Protein AF-A0A7S7U1D6-F1 (afdb_monomer)

Foldseek 3Di:
DWADDPDLGPDIDDDDDPDPVRRVVVNVVVCVVRVPPGDPVSVVNRVVVVVVVVVVVVCVVVVHDDPVRDDAQWDAAPVGDIDRVVDVVRCVVRVVRNVVVCVVVVNDD

Solvent-accessible surface area (backbone atoms only — not comparable to full-atom values): 6501 Å² total; per-residue (Å²): 82,74,38,64,49,78,53,57,37,98,58,70,52,65,53,91,56,97,42,72,67,55,35,49,53,54,38,55,54,50,41,65,70,54,50,78,84,58,50,72,64,26,59,43,42,29,50,54,49,53,54,48,53,54,52,51,50,52,32,56,77,70,71,47,80,54,79,89,72,51,85,74,54,70,41,76,41,85,88,70,49,74,43,45,62,82,3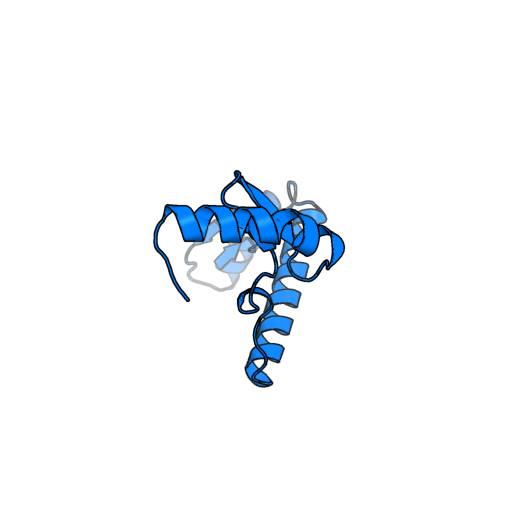9,64,74,54,36,64,68,46,49,61,53,44,53,52,50,30,63,74,70,69,59,79,131

pLDDT: mean 90.64, std 7.78, range [58.66, 97.88]

Radius of gyration: 25.38 Å; Cα contacts (8 Å, |Δi|>4): 88; chains: 1; bounding box: 46×34×61 Å

Secondary structure (DSSP, 8-state):
-EE--TTT-S--EE---SSHHHHHHHHHHHHHHHSTT--HHHHHHHHHHHHHHHHHHHHHHTTPPPGGGSPP-EEE-TTS-EEETT-HHHHHHHHHHHHHHHHHHT---

Mean predicted aligned error: 8.45 Å

Sequence (109 aa):
MECGFHPGCDRSSGGPAATFQEARAAFEVAWGELLPPLTKANFQAWRDHRDWIARKQAMWDSGEKLPSQLPSSLMRCPCGATFDSHRPAESQIYTPHIYAAQRRDGIRR

Structure (mmCIF, N/CA/C/O backbone):
data_AF-A0A7S7U1D6-F1
#
_entry.id   AF-A0A7S7U1D6-F1
#
loop_
_atom_site.group_PDB
_atom_site.id
_atom_site.type_symbol
_atom_site.label_atom_id
_atom_site.label_alt_id
_atom_site.label_comp_id
_atom_site.label_asym_id
_atom_site.label_entity_id
_atom_site.label_seq_id
_atom_site.pdbx_PDB_ins_code
_atom_site.Cartn_x
_atom_site.Cartn_y
_atom_site.Cartn_z
_atom_site.occupancy
_atom_site.B_iso_or_equiv
_atom_site.auth_seq_id
_atom_site.auth_comp_id
_atom_site.auth_asym_id
_atom_site.auth_atom_id
_atom_site.pdbx_PDB_model_num
ATOM 1 N N . MET A 1 1 ? -15.444 -8.517 19.528 1.00 60.53 1 MET A N 1
ATOM 2 C CA . MET A 1 1 ? -15.347 -7.275 18.728 1.00 60.53 1 MET A CA 1
ATOM 3 C C . MET A 1 1 ? -13.882 -7.009 18.463 1.00 60.53 1 MET A C 1
ATOM 5 O O . MET A 1 1 ? -13.101 -7.217 19.378 1.00 60.53 1 MET A O 1
ATOM 9 N N . GLU A 1 2 ? -13.516 -6.652 17.236 1.00 75.38 2 GLU A N 1
ATOM 10 C CA . GLU A 1 2 ? -12.126 -6.413 16.833 1.00 75.38 2 GLU A CA 1
ATOM 11 C C . GLU A 1 2 ? -11.885 -4.900 16.705 1.00 75.38 2 GLU A C 1
ATOM 13 O O . GLU A 1 2 ? -12.697 -4.186 16.118 1.00 75.38 2 GLU A O 1
ATOM 18 N N . CYS A 1 3 ? -10.811 -4.405 17.315 1.00 84.19 3 CYS A N 1
ATOM 19 C CA . CYS A 1 3 ? -10.380 -3.015 17.311 1.00 84.19 3 CYS A CA 1
ATOM 20 C C . CYS A 1 3 ? -9.142 -2.888 16.420 1.00 84.19 3 CYS A C 1
ATOM 22 O O . CYS A 1 3 ? -8.067 -3.376 16.768 1.00 84.19 3 CYS A O 1
ATOM 24 N N . GLY A 1 4 ? -9.322 -2.279 15.250 1.00 88.06 4 GLY A N 1
ATOM 25 C CA . GLY A 1 4 ? -8.297 -2.137 14.218 1.00 88.06 4 GLY A CA 1
ATOM 26 C C . GLY A 1 4 ? -8.905 -2.157 12.818 1.00 88.06 4 GLY A C 1
ATOM 27 O O . GLY A 1 4 ? -10.107 -2.360 12.647 1.00 88.06 4 GLY A O 1
ATOM 28 N N . PHE A 1 5 ? -8.079 -1.913 11.805 1.00 90.06 5 PHE A N 1
ATOM 29 C CA . PHE A 1 5 ? -8.489 -1.971 10.404 1.00 90.06 5 PHE A CA 1
ATOM 30 C C . PHE A 1 5 ? -7.318 -2.369 9.508 1.00 90.06 5 PHE A C 1
ATOM 32 O O . PHE A 1 5 ? -6.184 -1.953 9.722 1.00 90.06 5 PHE A O 1
ATOM 39 N N . HIS A 1 6 ? -7.604 -3.130 8.455 1.00 88.25 6 HIS A N 1
ATOM 40 C CA . HIS A 1 6 ? -6.604 -3.522 7.471 1.00 88.25 6 HIS A CA 1
ATOM 41 C C . HIS A 1 6 ? -6.960 -2.974 6.082 1.00 88.25 6 HIS A C 1
ATOM 43 O O . HIS A 1 6 ? -8.128 -3.044 5.684 1.00 88.25 6 HIS A O 1
ATOM 49 N N . PRO A 1 7 ? -5.978 -2.484 5.307 1.00 91.88 7 PRO A N 1
ATOM 50 C CA . PRO A 1 7 ? -4.598 -2.162 5.682 1.00 91.88 7 PRO A CA 1
ATOM 51 C C . PRO A 1 7 ? -4.499 -0.818 6.418 1.00 91.88 7 PRO A C 1
ATOM 53 O O . PRO A 1 7 ? -5.439 -0.028 6.421 1.00 91.88 7 PRO A O 1
ATOM 56 N N . GLY A 1 8 ? -3.338 -0.547 7.018 1.00 88.81 8 GLY A N 1
ATOM 57 C CA . GLY A 1 8 ? -3.056 0.704 7.733 1.00 88.81 8 GLY A CA 1
ATOM 58 C C . GLY A 1 8 ? -3.042 0.564 9.255 1.00 88.81 8 GLY A C 1
ATOM 59 O O . GLY A 1 8 ? -2.574 1.468 9.942 1.00 88.81 8 GLY A O 1
ATOM 60 N N . CYS A 1 9 ? -3.483 -0.571 9.790 1.00 89.19 9 CYS A N 1
ATOM 61 C CA . CYS A 1 9 ? -3.243 -0.951 11.170 1.00 89.19 9 CYS A CA 1
ATOM 62 C C . CYS A 1 9 ? -2.836 -2.427 11.243 1.00 89.19 9 CYS A C 1
ATOM 64 O O . CYS A 1 9 ? -3.625 -3.317 10.933 1.00 89.19 9 CYS A O 1
ATOM 66 N N . ASP A 1 10 ? -1.598 -2.682 11.663 1.00 80.00 10 ASP A N 1
ATOM 67 C CA . ASP A 1 10 ? -1.050 -4.045 11.776 1.00 80.00 10 ASP A CA 1
ATOM 68 C C . ASP A 1 10 ? -1.458 -4.727 13.090 1.00 80.00 10 ASP A C 1
ATOM 70 O O . ASP A 1 10 ? -1.184 -5.904 13.314 1.00 80.00 10 ASP A O 1
ATOM 74 N N . ARG A 1 11 ? -2.091 -3.965 13.985 1.00 73.44 11 ARG A N 1
ATOM 75 C CA . ARG A 1 11 ? -2.597 -4.429 15.269 1.00 73.44 11 ARG A CA 1
ATOM 76 C C . ARG A 1 11 ? -4.109 -4.508 15.185 1.00 73.44 11 ARG A C 1
ATOM 78 O O . ARG A 1 11 ? -4.769 -3.496 14.965 1.00 73.44 11 ARG A O 1
ATOM 85 N N . SER A 1 12 ? -4.642 -5.696 15.417 1.00 75.12 12 SER A N 1
ATOM 86 C CA . SER A 1 12 ? -6.044 -5.864 15.749 1.00 75.12 12 SER A CA 1
ATOM 87 C C . SER A 1 12 ? -6.160 -6.572 17.094 1.00 75.12 12 SER A C 1
ATOM 89 O O . SER A 1 12 ? -5.511 -7.588 17.344 1.00 75.12 12 SER A O 1
ATOM 91 N N . SER A 1 13 ? -6.920 -5.982 18.013 1.00 70.50 13 SER A N 1
ATOM 92 C CA . SER A 1 13 ? -7.225 -6.589 19.308 1.00 70.50 13 SER A CA 1
ATOM 93 C C . SER A 1 13 ? -8.701 -6.943 19.351 1.00 70.50 13 SER A C 1
ATOM 95 O O . SER A 1 13 ? -9.559 -6.126 19.030 1.00 70.50 13 SER A O 1
ATOM 97 N N . GLY A 1 14 ? -9.032 -8.176 19.724 1.00 73.25 14 GLY A N 1
ATOM 98 C CA . GLY A 1 14 ? -10.425 -8.576 19.809 1.00 73.25 14 GLY A CA 1
ATOM 99 C C . GLY A 1 14 ? -10.660 -9.806 20.661 1.00 73.25 14 GLY A C 1
ATOM 100 O O . GLY A 1 14 ? -9.795 -10.663 20.808 1.00 73.25 14 GLY A O 1
ATOM 101 N N . GLY A 1 15 ? -11.861 -9.875 21.226 1.00 75.38 15 GLY A N 1
ATOM 102 C CA . GLY A 1 15 ? -12.326 -11.000 22.028 1.00 75.38 15 GLY A CA 1
ATOM 103 C C . GLY A 1 15 ? -13.855 -11.079 22.063 1.00 75.38 15 GLY A C 1
ATOM 104 O O . GLY A 1 15 ? -14.533 -10.111 21.679 1.00 75.38 15 GLY A O 1
ATOM 105 N N . PRO A 1 16 ? -14.416 -12.234 22.459 1.00 80.31 16 PRO A N 1
ATOM 106 C CA . PRO A 1 16 ? -15.845 -12.369 22.713 1.00 80.31 16 PRO A CA 1
ATOM 107 C C . PRO A 1 16 ? -16.248 -11.556 23.955 1.00 80.31 16 PRO A C 1
ATOM 109 O O . PRO A 1 16 ? -15.480 -11.448 24.906 1.00 80.31 16 PRO A O 1
ATOM 112 N N . ALA A 1 17 ? -17.458 -10.999 23.944 1.00 85.75 17 ALA A N 1
ATOM 113 C CA . ALA A 1 17 ? -18.084 -10.32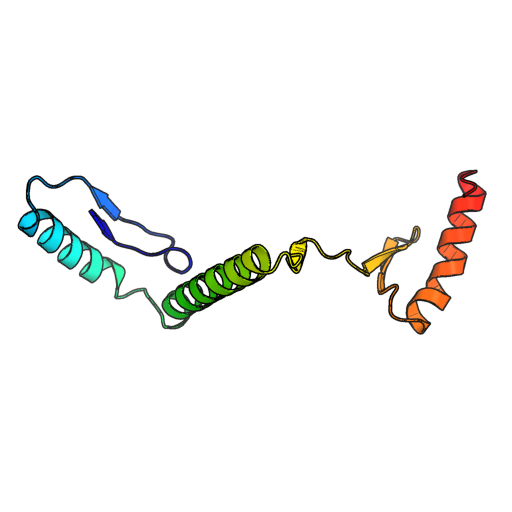8 25.085 1.00 85.75 17 ALA A CA 1
ATOM 114 C C . ALA A 1 17 ? -19.531 -10.824 25.207 1.00 85.75 17 ALA A C 1
ATOM 116 O O . ALA 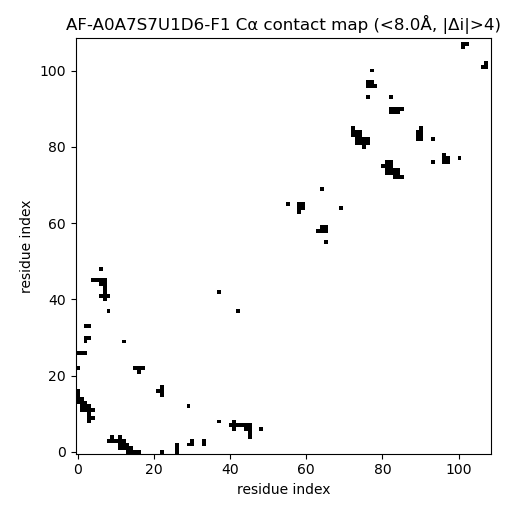A 1 17 ? -20.136 -11.173 24.189 1.00 85.75 17 ALA A O 1
ATOM 117 N N . ALA A 1 18 ? -20.076 -10.886 26.423 1.00 90.25 18 ALA A N 1
ATOM 118 C CA . ALA A 1 18 ? -21.399 -11.463 26.658 1.00 90.25 18 ALA A CA 1
ATOM 119 C C . ALA A 1 18 ? -22.523 -10.505 26.244 1.00 90.25 18 ALA A C 1
ATOM 121 O O . ALA A 1 18 ? -23.615 -10.945 25.882 1.00 90.25 18 ALA A O 1
ATOM 122 N N . THR A 1 19 ? -22.256 -9.196 26.256 1.00 93.94 19 THR A N 1
ATOM 123 C CA . THR A 1 19 ? -23.227 -8.175 25.852 1.00 93.94 19 THR A CA 1
ATOM 124 C C . THR A 1 19 ? -22.648 -7.154 24.876 1.00 93.94 19 THR A C 1
ATOM 126 O O . THR A 1 19 ? -21.438 -6.937 24.790 1.00 93.94 19 THR A O 1
ATOM 129 N N . PHE A 1 20 ? -23.537 -6.467 24.155 1.00 90.94 20 PHE A N 1
ATOM 130 C CA . PHE A 1 20 ? -23.154 -5.341 23.302 1.00 90.94 20 PHE A CA 1
ATOM 131 C C . PHE A 1 20 ? -22.478 -4.208 24.092 1.00 90.94 20 PHE A C 1
ATOM 133 O O . PHE A 1 20 ? -21.525 -3.613 23.601 1.00 90.94 20 PHE A O 1
ATOM 140 N N . GLN A 1 21 ? -22.945 -3.915 25.311 1.00 94.81 21 GLN A N 1
ATOM 141 C CA . GLN A 1 21 ? -22.377 -2.835 26.128 1.00 94.81 21 GLN A CA 1
ATOM 142 C C . GLN A 1 21 ? -20.951 -3.164 26.576 1.00 94.81 21 GLN A C 1
ATOM 144 O O . GLN A 1 21 ? -20.071 -2.314 26.482 1.00 94.81 21 GLN A O 1
ATOM 149 N N . GLU A 1 22 ? -20.701 -4.413 26.978 1.00 91.25 22 GLU A N 1
ATOM 150 C CA . GLU A 1 22 ? -19.349 -4.897 27.276 1.00 91.25 22 GLU A CA 1
ATOM 151 C C . GLU A 1 22 ? -18.445 -4.836 26.043 1.00 91.25 22 GLU A C 1
ATOM 153 O O . GLU A 1 22 ? -17.321 -4.346 26.124 1.00 91.25 22 GLU A O 1
ATOM 158 N N . ALA A 1 23 ? -18.945 -5.280 24.884 1.00 90.69 23 ALA A N 1
ATOM 159 C CA . ALA A 1 23 ? -18.198 -5.223 23.631 1.00 90.69 23 ALA A CA 1
ATOM 160 C C . ALA A 1 23 ? -17.821 -3.781 23.258 1.00 90.69 23 ALA A C 1
ATOM 162 O O . ALA A 1 23 ? -16.684 -3.520 22.865 1.00 90.69 23 ALA A O 1
ATOM 163 N N . ARG A 1 24 ? -18.766 -2.846 23.408 1.00 91.94 24 ARG A N 1
ATOM 164 C CA . ARG A 1 24 ? -18.557 -1.423 23.139 1.00 91.94 24 ARG A CA 1
ATOM 165 C C . ARG A 1 24 ? -17.537 -0.814 24.099 1.00 91.94 24 ARG A C 1
ATOM 167 O O . ARG A 1 24 ? -16.626 -0.139 23.636 1.00 91.94 24 ARG A O 1
ATOM 174 N N . ALA A 1 25 ? -17.662 -1.065 25.401 1.00 92.19 25 ALA A N 1
ATOM 175 C CA . ALA A 1 25 ? -16.722 -0.547 26.394 1.00 92.19 25 ALA A CA 1
ATOM 176 C C . ALA A 1 25 ? -15.295 -1.066 26.142 1.00 92.19 25 ALA A C 1
ATOM 178 O O . ALA A 1 25 ? -14.343 -0.289 26.136 1.00 92.19 25 ALA A O 1
ATOM 179 N N . ALA A 1 26 ? -15.149 -2.364 25.851 1.00 90.81 26 ALA A N 1
ATOM 180 C CA . ALA A 1 26 ? -13.860 -2.957 25.501 1.00 90.81 26 ALA A CA 1
ATOM 181 C C . ALA A 1 26 ? -13.270 -2.347 24.218 1.00 90.81 26 ALA A C 1
ATOM 183 O O . ALA A 1 26 ? -12.068 -2.091 24.152 1.00 90.81 26 ALA A O 1
ATOM 184 N N . PHE A 1 27 ? -14.109 -2.076 23.213 1.00 90.81 27 PHE A N 1
ATOM 185 C CA . PHE A 1 27 ? -13.678 -1.390 21.999 1.00 90.81 27 PHE A CA 1
ATOM 186 C C . PHE A 1 27 ? -13.203 0.038 22.280 1.00 90.81 27 PHE A C 1
ATOM 188 O O . PHE A 1 27 ? -12.149 0.415 21.785 1.00 90.81 27 PHE A O 1
ATOM 195 N N . GLU A 1 28 ? -13.940 0.826 23.067 1.00 93.12 28 GLU A N 1
ATOM 196 C CA . GLU A 1 28 ? -13.568 2.213 23.383 1.00 93.12 28 GLU A CA 1
ATOM 197 C C . GLU A 1 28 ? -12.210 2.281 24.105 1.00 93.12 28 GLU A C 1
ATOM 199 O O . GLU A 1 28 ? -11.376 3.119 23.756 1.00 93.12 28 GLU A O 1
ATOM 204 N N . VAL A 1 29 ? -11.945 1.351 25.033 1.00 92.25 29 VAL A N 1
ATOM 205 C CA . VAL A 1 29 ? -10.635 1.212 25.696 1.00 92.25 29 VAL A CA 1
ATOM 206 C C . VAL A 1 29 ? -9.544 0.866 24.685 1.00 92.25 29 VAL A C 1
ATOM 208 O O . VAL A 1 29 ? -8.561 1.596 24.562 1.00 92.25 29 VAL A O 1
ATOM 211 N N . ALA A 1 30 ? -9.737 -0.205 23.912 1.00 91.25 30 ALA A N 1
ATOM 212 C CA . ALA A 1 30 ? -8.758 -0.639 22.921 1.00 91.25 30 ALA A CA 1
ATOM 213 C C . ALA A 1 30 ? -8.492 0.445 21.860 1.00 91.25 30 ALA A C 1
ATOM 215 O O . ALA A 1 30 ? -7.364 0.613 21.406 1.00 91.25 30 ALA A O 1
ATOM 216 N N . TRP A 1 31 ? -9.517 1.205 21.469 1.00 91.62 31 TRP A N 1
ATOM 217 C CA . TRP A 1 31 ? -9.387 2.306 20.520 1.00 91.62 31 TRP A CA 1
ATOM 218 C C . TRP A 1 31 ? -8.593 3.472 21.110 1.00 91.62 31 TRP A C 1
ATOM 220 O O . TRP A 1 31 ? -7.766 4.051 20.411 1.00 91.62 31 TRP A O 1
ATOM 230 N N . GLY A 1 32 ? -8.784 3.789 22.393 1.00 93.00 32 GLY A N 1
ATOM 231 C CA . GLY A 1 32 ? -7.989 4.796 23.099 1.00 93.00 32 GLY A CA 1
ATOM 232 C C . GLY A 1 32 ? -6.493 4.464 23.149 1.00 93.00 32 GLY A C 1
ATOM 233 O O . GLY A 1 32 ? -5.665 5.366 23.051 1.00 93.00 32 GLY A O 1
ATOM 234 N N . GLU A 1 33 ? -6.141 3.182 23.237 1.00 91.44 33 GLU A N 1
ATOM 235 C CA . GLU A 1 33 ? -4.750 2.710 23.175 1.00 91.44 33 GLU A CA 1
ATOM 236 C C . GLU A 1 33 ? -4.201 2.672 21.742 1.00 91.44 33 GLU A C 1
ATOM 238 O O . GLU A 1 33 ? -3.019 2.936 21.507 1.00 91.44 33 GLU A O 1
A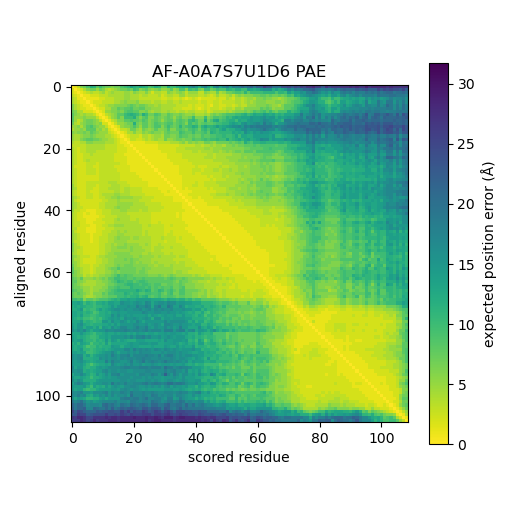TOM 243 N N . LEU A 1 34 ? -5.059 2.340 20.774 1.00 90.50 34 LEU A N 1
ATOM 244 C CA . LEU A 1 34 ? -4.677 2.174 19.377 1.00 90.50 34 LEU A CA 1
ATOM 245 C C . LEU A 1 34 ? -4.550 3.500 18.625 1.00 90.50 34 LEU A C 1
ATOM 247 O O . LEU A 1 34 ? -3.691 3.617 17.758 1.00 90.50 34 LEU A O 1
ATOM 251 N N . LEU A 1 35 ? -5.396 4.487 18.924 1.00 92.12 35 LEU A N 1
ATOM 252 C CA . LEU A 1 35 ? -5.494 5.746 18.184 1.00 92.12 35 LEU A CA 1
ATOM 253 C C . LEU A 1 35 ? -4.222 6.619 18.231 1.00 92.12 35 LEU A C 1
ATOM 255 O O . LEU A 1 35 ? -3.864 7.146 17.177 1.00 92.12 35 LEU A O 1
ATOM 259 N N . PRO A 1 36 ? -3.515 6.788 19.368 1.00 94.56 36 PRO A N 1
ATOM 260 C CA . PRO A 1 36 ? -2.365 7.689 19.460 1.00 94.56 36 PRO A CA 1
ATOM 261 C C . PRO A 1 36 ? -1.241 7.442 18.436 1.00 94.56 36 PRO A C 1
ATOM 263 O O . PRO A 1 36 ? -0.754 8.417 17.865 1.00 94.56 36 PRO A O 1
ATOM 266 N N . PRO A 1 37 ? -0.816 6.194 18.148 1.00 92.81 37 PRO A N 1
ATOM 267 C CA . PRO A 1 37 ? 0.184 5.945 17.110 1.00 92.81 37 PRO A CA 1
ATOM 268 C C . PRO A 1 37 ? -0.359 6.041 15.674 1.00 92.81 37 PRO A C 1
ATOM 270 O O . PRO A 1 37 ? 0.433 5.972 14.730 1.00 92.81 37 PRO A O 1
ATOM 273 N N . LEU A 1 38 ? -1.676 6.165 15.457 1.00 93.56 38 LEU A N 1
ATOM 274 C CA . LEU A 1 38 ? -2.230 6.211 14.106 1.00 93.56 38 LEU A CA 1
ATOM 275 C C . LEU A 1 38 ? -2.031 7.576 13.451 1.00 93.56 38 LEU A C 1
ATOM 277 O O . LEU A 1 38 ? -2.398 8.622 13.977 1.00 93.56 38 LEU A O 1
ATOM 281 N N . THR A 1 39 ? -1.507 7.552 12.229 1.00 95.62 39 THR A N 1
ATOM 282 C CA . THR A 1 39 ? -1.299 8.755 11.420 1.00 95.62 39 THR A CA 1
ATOM 283 C C . THR A 1 39 ? -2.348 8.867 10.319 1.00 95.62 39 THR A C 1
ATOM 285 O O . THR A 1 39 ? -3.036 7.905 9.974 1.00 95.62 39 THR A O 1
ATOM 288 N N . LYS A 1 40 ? -2.412 10.030 9.663 1.00 96.19 40 LYS A N 1
ATOM 289 C CA . LYS A 1 40 ? -3.220 10.212 8.448 1.00 96.19 40 LYS A CA 1
ATOM 290 C C . LYS A 1 40 ? -2.899 9.173 7.363 1.00 96.19 40 LYS A C 1
ATOM 292 O O . LYS A 1 40 ? -3.807 8.785 6.633 1.00 96.19 40 LYS A O 1
ATOM 297 N N . ALA A 1 41 ? -1.645 8.720 7.266 1.00 96.56 41 ALA A N 1
ATOM 298 C CA . ALA A 1 41 ? -1.228 7.714 6.290 1.00 96.56 41 ALA A CA 1
ATOM 299 C C . ALA A 1 41 ? -1.898 6.357 6.542 1.00 96.56 41 ALA A C 1
ATOM 301 O O . ALA A 1 41 ? -2.354 5.725 5.596 1.00 96.56 41 ALA A O 1
ATOM 302 N N . ASN A 1 42 ? -2.063 5.967 7.807 1.00 96.06 42 ASN A N 1
ATOM 303 C CA . ASN A 1 42 ? -2.757 4.734 8.184 1.00 96.06 42 ASN A CA 1
ATOM 304 C C . ASN A 1 42 ? -4.215 4.754 7.707 1.00 96.06 42 ASN A C 1
ATOM 306 O O . ASN A 1 42 ? -4.663 3.853 7.001 1.00 96.06 42 ASN A O 1
ATOM 310 N N . PHE A 1 43 ? -4.939 5.837 8.000 1.00 95.06 43 PHE A N 1
ATOM 311 C CA . PHE A 1 43 ? -6.319 6.006 7.532 1.00 95.06 43 PHE A CA 1
ATOM 312 C C . PHE A 1 43 ? -6.420 6.154 6.008 1.00 95.06 43 PHE A C 1
ATOM 314 O O . PHE A 1 43 ? -7.432 5.780 5.415 1.00 95.06 43 PHE A O 1
ATOM 321 N N . GLN A 1 44 ? -5.407 6.737 5.362 1.00 97.25 44 GLN A N 1
ATOM 322 C CA . GLN A 1 44 ? -5.347 6.837 3.904 1.00 97.25 44 GLN A CA 1
ATOM 323 C C . GLN A 1 44 ? -5.163 5.460 3.265 1.00 97.25 44 GLN A C 1
ATOM 325 O O . GLN A 1 44 ? -5.913 5.149 2.350 1.00 97.25 44 GLN A O 1
ATOM 330 N N . ALA A 1 45 ? -4.271 4.617 3.792 1.00 96.56 45 ALA A N 1
ATOM 331 C CA . ALA A 1 45 ? -4.064 3.258 3.296 1.00 96.56 45 ALA A CA 1
ATOM 332 C C . ALA A 1 45 ? -5.365 2.443 3.317 1.00 96.56 45 ALA A C 1
ATOM 334 O O . ALA A 1 45 ? -5.700 1.778 2.336 1.00 96.56 45 ALA A O 1
ATOM 335 N N . TRP A 1 46 ? -6.145 2.552 4.397 1.00 95.56 46 TRP A N 1
ATOM 336 C CA . TRP A 1 46 ? -7.458 1.913 4.472 1.00 95.56 46 TRP A CA 1
ATOM 337 C C . TRP A 1 46 ? -8.434 2.441 3.412 1.00 95.56 46 TRP A C 1
ATOM 339 O O . TRP A 1 46 ? -9.110 1.651 2.751 1.00 95.56 46 TRP A O 1
ATOM 349 N N . ARG A 1 47 ? -8.502 3.767 3.213 1.00 97.25 47 ARG A N 1
ATOM 350 C CA . ARG A 1 47 ? -9.375 4.378 2.194 1.00 97.25 47 ARG A CA 1
ATOM 351 C C . ARG A 1 47 ? -8.976 3.960 0.783 1.00 97.25 47 ARG A C 1
ATOM 353 O O . ARG A 1 47 ? -9.841 3.527 0.031 1.00 97.25 47 ARG A O 1
ATOM 360 N N . ASP A 1 48 ? -7.687 4.009 0.463 1.00 97.31 48 ASP A N 1
ATOM 361 C CA . ASP A 1 48 ? -7.159 3.593 -0.839 1.00 97.31 48 ASP A CA 1
ATOM 362 C C . ASP A 1 48 ? -7.482 2.125 -1.111 1.00 97.31 48 ASP A C 1
ATOM 364 O O . ASP A 1 48 ? -7.902 1.763 -2.209 1.00 97.31 48 ASP A O 1
ATOM 368 N N . HIS A 1 49 ? -7.344 1.272 -0.095 1.00 96.44 49 HIS A N 1
ATOM 369 C CA . HIS A 1 49 ? -7.692 -0.135 -0.214 1.00 96.44 49 HIS A CA 1
ATOM 370 C C . HIS A 1 49 ? -9.191 -0.348 -0.424 1.00 96.44 49 HIS A C 1
ATOM 372 O O . HIS A 1 49 ? -9.580 -1.105 -1.310 1.00 96.44 49 HIS A O 1
ATOM 378 N N . ARG A 1 50 ? -10.048 0.331 0.345 1.00 96.38 50 ARG A N 1
ATOM 379 C CA . ARG A 1 50 ? -11.505 0.268 0.165 1.00 96.38 50 ARG A CA 1
ATOM 380 C C . ARG A 1 50 ? -11.906 0.699 -1.248 1.00 96.38 50 ARG A C 1
ATOM 382 O O . ARG A 1 50 ? -12.685 0.005 -1.899 1.00 96.38 50 ARG A O 1
ATOM 389 N N . ASP A 1 51 ? -11.353 1.808 -1.727 1.00 97.88 51 ASP A N 1
ATOM 390 C CA . ASP A 1 51 ? -11.651 2.350 -3.052 1.00 97.88 51 ASP A CA 1
ATOM 391 C C . ASP A 1 51 ? -11.113 1.418 -4.158 1.00 97.88 51 ASP A C 1
ATOM 393 O O . ASP A 1 51 ? -11.783 1.183 -5.168 1.00 97.88 51 ASP A O 1
ATOM 397 N N . TRP A 1 52 ? -9.953 0.790 -3.940 1.00 95.88 52 TRP A N 1
ATOM 398 C CA . TRP A 1 52 ? -9.423 -0.256 -4.816 1.00 95.88 52 TRP A CA 1
ATOM 399 C C . TRP A 1 52 ? -10.328 -1.491 -4.881 1.00 95.88 52 TRP A C 1
ATOM 401 O O . TRP A 1 52 ? -10.576 -2.003 -5.972 1.00 95.88 52 TRP A O 1
ATOM 411 N N . ILE A 1 53 ? -10.842 -1.972 -3.745 1.00 96.25 53 ILE A N 1
ATOM 412 C CA . ILE A 1 53 ? -11.775 -3.106 -3.707 1.00 96.25 53 ILE A CA 1
ATOM 413 C C . ILE A 1 53 ? -13.056 -2.774 -4.475 1.0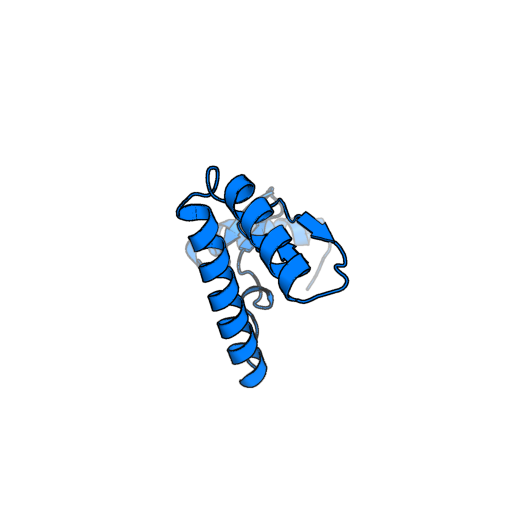0 96.25 53 ILE A C 1
ATOM 415 O O . ILE A 1 53 ? -13.482 -3.581 -5.300 1.00 96.25 53 ILE A O 1
ATOM 419 N N . ALA A 1 54 ? -13.620 -1.580 -4.279 1.00 97.38 54 ALA A N 1
ATOM 420 C CA . ALA A 1 54 ? -14.801 -1.138 -5.019 1.00 97.38 54 ALA A CA 1
ATOM 421 C C . ALA A 1 54 ? -14.544 -1.100 -6.535 1.00 97.38 54 ALA A C 1
ATOM 423 O O . ALA A 1 54 ? -15.331 -1.633 -7.317 1.00 97.38 54 ALA A O 1
ATOM 424 N N . ARG A 1 55 ? -13.402 -0.543 -6.959 1.00 97.12 55 ARG A N 1
ATOM 425 C CA . ARG A 1 55 ? -13.005 -0.516 -8.374 1.00 97.12 55 ARG A CA 1
ATOM 426 C C . ARG A 1 55 ? -12.818 -1.919 -8.955 1.00 97.12 55 ARG A C 1
ATOM 428 O O . ARG A 1 55 ? -13.235 -2.173 -10.079 1.00 97.12 55 ARG A O 1
ATOM 435 N N . LYS A 1 56 ? -12.187 -2.820 -8.201 1.00 96.69 56 LYS A N 1
ATOM 436 C CA . LYS A 1 56 ? -11.970 -4.215 -8.601 1.00 96.69 56 LYS A CA 1
ATOM 437 C C . LYS A 1 56 ? -13.294 -4.943 -8.816 1.00 96.69 56 LYS A C 1
ATOM 439 O O . LYS A 1 56 ? -13.436 -5.638 -9.815 1.00 96.69 56 LYS A O 1
ATOM 444 N N . GLN A 1 57 ? -14.254 -4.750 -7.912 1.00 96.88 57 GLN A N 1
ATOM 445 C CA . GLN A 1 57 ? -15.583 -5.334 -8.050 1.00 96.88 57 GLN A CA 1
ATOM 446 C C . GLN A 1 57 ? -16.292 -4.802 -9.299 1.00 96.88 57 GLN A C 1
ATOM 448 O O . GLN A 1 57 ? -16.789 -5.598 -10.084 1.00 96.88 57 GLN A O 1
ATOM 453 N N . ALA A 1 58 ? -16.237 -3.489 -9.548 1.00 97.81 58 ALA A N 1
ATOM 454 C CA . ALA A 1 58 ? -16.817 -2.897 -10.753 1.00 97.81 58 ALA A CA 1
ATOM 455 C C . ALA A 1 58 ? -16.223 -3.477 -12.052 1.00 97.81 58 ALA A C 1
ATOM 457 O O . ALA A 1 58 ? -16.965 -3.735 -12.994 1.00 97.81 58 ALA A O 1
ATOM 458 N N . MET A 1 59 ? -14.907 -3.728 -12.092 1.00 97.06 59 MET A N 1
ATOM 459 C CA . MET A 1 59 ? -14.254 -4.398 -13.228 1.00 97.06 59 MET A CA 1
ATOM 460 C C . MET A 1 59 ? -14.759 -5.832 -13.416 1.00 97.06 59 MET A C 1
ATOM 462 O O . MET A 1 59 ? -14.982 -6.268 -14.539 1.00 97.06 59 MET A O 1
ATOM 466 N N . TRP A 1 60 ? -14.949 -6.583 -12.329 1.00 95.19 60 TRP A N 1
ATOM 467 C CA . TRP A 1 60 ? -15.499 -7.936 -12.422 1.00 95.19 60 TRP A CA 1
ATOM 468 C C . TRP A 1 60 ? -16.951 -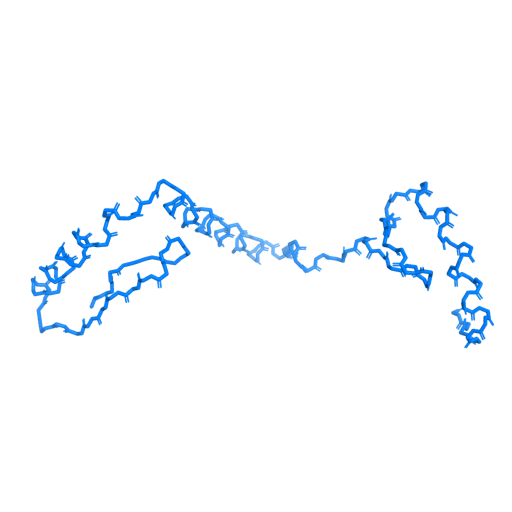7.942 -12.887 1.00 95.19 60 TRP A C 1
ATOM 470 O O . TRP A 1 60 ? -17.299 -8.750 -13.747 1.00 95.19 60 TRP A O 1
ATOM 480 N N . ASP A 1 61 ? -17.766 -7.020 -12.383 1.00 97.44 61 ASP A N 1
ATOM 481 C CA . ASP A 1 61 ? -19.169 -6.889 -12.773 1.00 97.44 61 ASP A CA 1
ATOM 482 C C . ASP A 1 61 ? -19.310 -6.494 -14.255 1.00 97.44 61 ASP A C 1
ATOM 484 O O . ASP A 1 61 ? -20.248 -6.931 -14.922 1.00 97.44 61 ASP A O 1
ATOM 488 N N . SER A 1 62 ? -18.360 -5.721 -14.803 1.00 96.12 62 SER A N 1
ATOM 489 C CA . SER A 1 62 ? -18.309 -5.376 -16.232 1.00 96.12 62 SER A CA 1
ATOM 490 C C . SER A 1 62 ? -17.630 -6.432 -17.115 1.00 96.12 62 SER A C 1
ATOM 492 O O . SER A 1 62 ? -17.634 -6.302 -18.340 1.00 96.12 62 SER A O 1
ATOM 494 N N . GLY A 1 63 ? -17.055 -7.489 -16.530 1.00 95.75 63 GLY A N 1
ATOM 495 C CA . GLY A 1 63 ? -16.283 -8.502 -17.256 1.00 95.75 63 GLY A CA 1
ATOM 496 C C . GLY A 1 63 ? -14.913 -8.014 -17.752 1.00 95.75 63 GLY A C 1
ATOM 497 O O . GLY A 1 63 ? -14.298 -8.653 -18.610 1.00 95.75 63 GLY A O 1
ATOM 498 N N . GLU A 1 64 ? -14.416 -6.893 -17.231 1.00 94.69 64 GLU A N 1
ATOM 499 C CA . GLU A 1 64 ? -13.083 -6.372 -17.514 1.00 94.69 64 GLU A CA 1
ATOM 500 C C . GLU A 1 64 ? -11.986 -7.180 -16.803 1.00 94.69 64 GLU A C 1
ATOM 502 O O . GLU A 1 64 ? -12.152 -7.722 -15.707 1.00 94.69 64 GLU A O 1
AT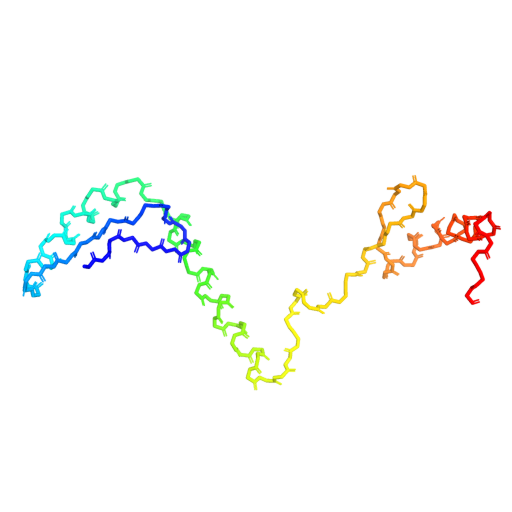OM 507 N N . LYS A 1 65 ? -10.801 -7.226 -17.422 1.00 92.12 65 LYS A N 1
ATOM 508 C CA . LYS A 1 65 ? -9.606 -7.781 -16.779 1.00 92.12 65 LYS A CA 1
ATOM 509 C C . LYS A 1 65 ? -9.044 -6.785 -15.774 1.00 92.12 65 LYS A C 1
ATOM 511 O O . LYS A 1 65 ? -8.913 -5.598 -16.068 1.00 92.12 65 LYS A O 1
ATOM 516 N N . LEU A 1 66 ? -8.609 -7.288 -14.624 1.00 93.50 66 LEU A N 1
ATOM 517 C CA . LEU A 1 66 ? -7.858 -6.485 -13.668 1.00 93.50 66 LEU A CA 1
ATOM 518 C C . LEU A 1 66 ? -6.511 -6.057 -14.264 1.00 93.50 66 LEU A C 1
ATOM 520 O O . LEU A 1 66 ? -5.910 -6.821 -15.022 1.00 93.50 66 LEU A O 1
ATOM 524 N N . PRO A 1 67 ? -5.960 -4.904 -13.845 1.00 89.12 67 PRO A N 1
ATOM 525 C CA . PRO A 1 67 ? -4.617 -4.481 -14.235 1.00 89.12 67 PRO A CA 1
ATOM 526 C C . PRO A 1 67 ? -3.544 -5.558 -14.023 1.00 89.12 67 PRO A C 1
ATOM 528 O O . PRO A 1 67 ? -2.670 -5.728 -14.862 1.00 89.12 67 PRO A O 1
ATOM 531 N N . SER A 1 68 ? -3.641 -6.338 -12.941 1.00 87.88 68 SER A N 1
ATOM 532 C CA . SER A 1 68 ? -2.715 -7.441 -12.644 1.00 87.88 68 SER A CA 1
ATOM 533 C C . SER A 1 68 ? -2.836 -8.642 -13.588 1.00 87.88 68 SER A C 1
ATOM 535 O O . SER A 1 68 ? -1.952 -9.492 -13.607 1.00 87.88 68 SER A O 1
ATOM 537 N N . GLN A 1 69 ? -3.929 -8.739 -14.344 1.00 90.00 69 GLN A N 1
ATOM 538 C CA . GLN A 1 69 ? -4.171 -9.788 -15.336 1.00 90.00 69 GLN A CA 1
ATOM 539 C C . GLN A 1 69 ? -3.787 -9.343 -16.752 1.00 90.00 69 GLN A C 1
ATOM 541 O O . GLN A 1 69 ? -3.852 -10.145 -17.688 1.00 90.00 69 GLN A O 1
ATOM 546 N N . LEU A 1 70 ? -3.424 -8.071 -16.935 1.00 88.00 70 LEU A N 1
ATOM 547 C CA . LEU A 1 70 ? -2.919 -7.583 -18.207 1.00 88.00 70 LEU A CA 1
ATOM 548 C C . LEU A 1 70 ? -1.475 -8.074 -18.398 1.00 88.00 70 LEU A C 1
ATOM 550 O O . LEU A 1 70 ? -0.690 -8.049 -17.446 1.00 88.00 70 LEU A O 1
ATOM 554 N N . PRO A 1 71 ? -1.101 -8.528 -19.608 1.00 87.19 71 PRO A N 1
ATOM 555 C CA . PRO A 1 71 ? 0.279 -8.882 -19.899 1.00 87.19 71 PRO A CA 1
ATOM 556 C C . PRO A 1 71 ? 1.198 -7.687 -19.644 1.00 87.19 71 PRO A C 1
ATOM 558 O O . PRO A 1 71 ? 0.918 -6.576 -20.092 1.00 87.19 71 PRO A O 1
ATOM 561 N N . SER A 1 72 ? 2.309 -7.924 -18.949 1.00 89.06 72 SER A N 1
ATOM 562 C CA . SER A 1 72 ? 3.368 -6.924 -18.858 1.00 89.06 72 SER A CA 1
ATOM 563 C C . SER A 1 72 ? 4.053 -6.786 -20.212 1.00 89.06 72 SER A C 1
ATOM 565 O O . SER A 1 72 ? 4.365 -7.785 -20.862 1.00 89.06 72 SER A O 1
ATOM 567 N N . SER A 1 73 ? 4.334 -5.552 -20.611 1.00 91.69 73 SER A N 1
ATOM 568 C CA . SER A 1 73 ? 5.162 -5.269 -21.779 1.00 91.69 73 SER A CA 1
ATOM 569 C C . SER A 1 73 ? 6.656 -5.357 -21.483 1.00 91.69 73 SER A C 1
ATOM 571 O O . SER A 1 73 ? 7.462 -5.380 -22.417 1.00 91.69 73 SER A O 1
ATOM 573 N N . LEU A 1 74 ? 7.034 -5.430 -20.202 1.00 94.00 74 LEU A N 1
ATOM 574 C CA . LEU A 1 74 ? 8.422 -5.578 -19.788 1.00 94.00 74 LEU A CA 1
ATOM 575 C C . LEU A 1 74 ? 8.923 -6.981 -20.126 1.00 94.00 74 LEU A C 1
ATOM 577 O O . LEU A 1 74 ? 8.432 -7.983 -19.605 1.00 94.00 74 LEU A O 1
ATOM 581 N N . MET A 1 75 ? 9.947 -7.035 -20.968 1.00 94.00 75 MET A N 1
ATOM 582 C CA . MET A 1 75 ? 10.634 -8.253 -21.367 1.00 94.00 75 MET A CA 1
ATOM 583 C C . MET A 1 75 ? 12.063 -8.268 -20.838 1.00 94.00 75 MET A C 1
ATOM 585 O O . MET A 1 75 ? 12.699 -7.227 -20.673 1.00 94.00 75 MET A O 1
ATOM 589 N N . ARG A 1 76 ? 12.587 -9.472 -20.594 1.00 94.75 76 ARG A N 1
ATOM 590 C CA . ARG A 1 76 ? 13.985 -9.680 -20.214 1.00 94.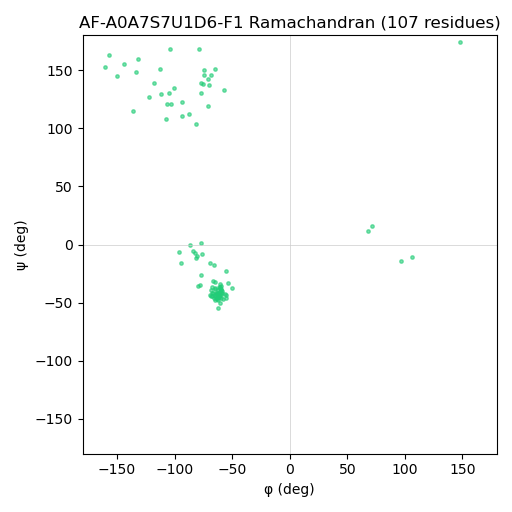75 76 ARG A CA 1
ATOM 591 C C . ARG A 1 76 ? 14.777 -10.203 -21.405 1.00 94.75 76 ARG A C 1
ATOM 593 O O . ARG A 1 76 ? 14.476 -11.261 -21.951 1.00 94.75 76 ARG A O 1
ATOM 600 N N . CYS A 1 77 ? 15.800 -9.459 -21.795 1.00 94.31 77 CYS A N 1
ATOM 601 C CA . CYS A 1 77 ? 16.752 -9.845 -22.821 1.00 94.31 77 CYS A CA 1
ATOM 602 C C . CYS A 1 77 ? 17.719 -10.922 -22.285 1.00 94.31 77 CYS A C 1
ATOM 604 O O . CYS A 1 77 ? 18.117 -10.847 -21.119 1.00 94.31 77 CYS A O 1
ATOM 606 N N . PRO A 1 78 ? 18.182 -11.878 -23.115 1.00 91.88 78 PRO A N 1
ATOM 607 C CA . PRO A 1 78 ? 19.205 -12.857 -22.730 1.00 91.88 78 PRO A CA 1
ATOM 608 C C . PRO A 1 78 ? 20.513 -12.258 -22.194 1.00 91.88 78 PRO A C 1
ATOM 610 O O . PRO A 1 78 ? 21.224 -12.922 -21.449 1.00 91.88 78 PRO A O 1
ATOM 613 N N . CYS A 1 79 ? 20.828 -11.000 -22.527 1.00 92.69 79 CYS A N 1
ATOM 614 C CA . CYS A 1 79 ? 21.975 -10.290 -21.951 1.00 92.69 79 CYS A CA 1
ATOM 615 C C . CYS A 1 79 ? 21.728 -9.768 -20.519 1.00 92.69 79 CYS A C 1
ATOM 617 O O . CYS A 1 79 ? 22.587 -9.097 -19.959 1.00 92.69 79 CYS A O 1
ATOM 619 N N . GLY A 1 80 ? 20.552 -10.028 -19.940 1.00 93.75 80 GLY A N 1
ATOM 620 C CA . GLY A 1 80 ? 20.173 -9.657 -18.576 1.00 93.75 80 GLY A CA 1
ATOM 621 C C . GLY A 1 80 ? 19.366 -8.362 -18.451 1.00 93.75 80 GLY A C 1
ATOM 622 O O . GLY A 1 80 ? 18.759 -8.155 -17.402 1.00 93.75 80 GLY A O 1
ATOM 623 N N . ALA A 1 81 ? 19.312 -7.532 -19.498 1.00 95.38 81 ALA A N 1
ATOM 624 C CA . ALA A 1 81 ? 18.588 -6.258 -19.494 1.00 95.38 81 ALA A CA 1
ATOM 625 C C . ALA A 1 81 ? 17.061 -6.449 -19.501 1.00 95.38 81 ALA A C 1
ATOM 627 O O . ALA A 1 81 ? 16.552 -7.332 -20.191 1.00 95.38 81 ALA A O 1
ATOM 628 N N . THR A 1 82 ? 16.337 -5.593 -18.778 1.00 96.50 82 THR A N 1
ATOM 629 C CA . THR A 1 82 ? 14.870 -5.489 -18.848 1.00 96.50 82 THR A CA 1
ATOM 630 C C . THR A 1 82 ? 14.499 -4.291 -19.715 1.00 96.50 82 THR A C 1
ATOM 632 O O . THR A 1 82 ? 15.088 -3.227 -19.544 1.00 96.50 82 THR A O 1
ATOM 635 N N . PHE A 1 83 ? 13.540 -4.456 -20.622 1.00 94.88 83 PHE A N 1
ATOM 636 C CA . PHE A 1 83 ? 13.107 -3.406 -21.543 1.00 94.88 83 PHE A CA 1
ATOM 637 C C . PHE A 1 83 ? 11.604 -3.464 -21.809 1.00 94.88 83 PHE A C 1
ATOM 639 O O . PHE A 1 83 ? 10.989 -4.523 -21.683 1.00 94.88 83 PHE A O 1
ATOM 646 N N . ASP A 1 84 ? 11.013 -2.336 -22.187 1.00 94.12 84 ASP A N 1
ATOM 647 C CA . ASP A 1 84 ? 9.602 -2.237 -22.547 1.00 94.12 84 ASP A CA 1
ATOM 648 C C . ASP A 1 84 ? 9.399 -2.540 -24.038 1.00 94.12 84 ASP A C 1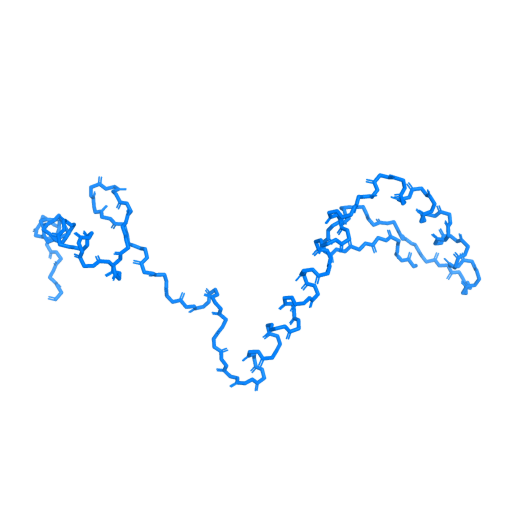
ATOM 650 O O . ASP A 1 84 ? 9.802 -1.774 -24.916 1.00 94.12 84 ASP A O 1
ATOM 654 N N . SER A 1 85 ? 8.736 -3.657 -24.340 1.00 92.00 85 SER A N 1
ATOM 655 C CA . SER A 1 85 ? 8.436 -4.058 -25.720 1.00 92.00 85 SER A CA 1
ATOM 656 C C . SER A 1 85 ? 7.464 -3.119 -26.444 1.00 92.00 85 SER A C 1
ATOM 658 O O . SER A 1 85 ? 7.433 -3.106 -27.674 1.00 92.00 85 SER A O 1
ATOM 660 N N . HIS A 1 86 ? 6.708 -2.283 -25.723 1.00 92.38 86 HIS A N 1
ATOM 661 C CA . HIS A 1 86 ? 5.878 -1.248 -26.344 1.00 92.38 86 HIS A CA 1
ATOM 662 C C . HIS A 1 86 ? 6.665 0.001 -26.741 1.00 92.38 86 HIS A C 1
ATOM 664 O O . HIS A 1 86 ? 6.128 0.841 -27.463 1.00 92.38 86 HIS A O 1
ATOM 670 N N . ARG A 1 87 ? 7.933 0.131 -26.330 1.00 94.50 87 ARG A N 1
ATOM 671 C CA . ARG A 1 87 ? 8.820 1.206 -26.785 1.00 94.50 87 ARG A CA 1
ATOM 672 C C . ARG A 1 87 ? 9.638 0.733 -27.986 1.00 94.50 87 ARG A C 1
ATOM 674 O O . ARG A 1 87 ? 10.547 -0.088 -27.824 1.00 94.50 87 ARG A O 1
ATOM 681 N N . PRO A 1 88 ? 9.385 1.266 -29.199 1.00 93.69 88 PRO A N 1
ATOM 682 C CA . PRO A 1 88 ? 10.065 0.793 -30.402 1.00 93.69 88 PRO A CA 1
ATOM 683 C C . PRO A 1 88 ? 11.584 0.970 -30.340 1.00 93.69 88 PRO A C 1
ATOM 685 O O . PRO A 1 88 ? 12.313 0.095 -30.793 1.00 93.69 88 PRO A O 1
ATOM 688 N N . ALA A 1 89 ? 12.059 2.069 -29.744 1.00 95.69 89 ALA A N 1
ATOM 689 C CA . ALA A 1 89 ? 13.487 2.348 -29.603 1.00 95.69 89 ALA A CA 1
ATOM 690 C C . ALA A 1 89 ? 14.205 1.290 -28.747 1.00 95.69 89 ALA A C 1
ATOM 692 O O . ALA A 1 89 ? 15.266 0.807 -29.130 1.00 95.69 89 ALA A O 1
ATOM 693 N N . GLU A 1 90 ? 13.604 0.877 -27.628 1.00 94.75 90 GLU A N 1
ATOM 694 C CA . GLU A 1 90 ? 14.167 -0.173 -26.773 1.00 94.75 90 GLU A CA 1
ATOM 695 C C . GLU A 1 90 ? 14.114 -1.538 -27.477 1.00 94.75 90 GLU A C 1
ATOM 697 O O . GLU A 1 90 ? 15.103 -2.269 -27.522 1.00 94.75 90 GLU A O 1
ATOM 702 N N . SER A 1 91 ? 12.987 -1.857 -28.118 1.00 93.75 91 SER A N 1
ATOM 703 C CA . SER A 1 91 ? 12.816 -3.118 -28.849 1.00 93.75 91 SER A CA 1
ATOM 704 C C . SER A 1 91 ? 13.830 -3.292 -29.984 1.00 93.75 91 SER A C 1
ATOM 706 O O . SER A 1 91 ? 14.350 -4.393 -30.176 1.00 93.75 91 SER A O 1
ATOM 708 N N . GLN A 1 92 ? 14.154 -2.220 -30.713 1.00 95.25 92 GLN A N 1
ATOM 709 C CA . GLN A 1 92 ? 15.158 -2.244 -31.783 1.00 95.25 92 GLN A CA 1
ATOM 710 C C . GLN A 1 92 ? 16.555 -2.618 -31.266 1.00 95.25 92 GLN A C 1
ATOM 712 O O . GLN A 1 92 ? 17.266 -3.363 -31.937 1.00 95.25 92 GLN A O 1
ATOM 717 N N . ILE A 1 93 ? 16.922 -2.174 -30.059 1.00 95.62 93 ILE A N 1
ATOM 718 C CA . ILE A 1 93 ? 18.220 -2.482 -29.439 1.00 95.62 93 ILE A CA 1
ATOM 719 C C . ILE A 1 93 ? 18.312 -3.966 -29.056 1.00 95.62 93 ILE A C 1
ATOM 721 O O . ILE A 1 93 ? 19.334 -4.607 -29.297 1.00 95.62 93 ILE A O 1
ATOM 725 N N . TYR A 1 94 ? 17.254 -4.536 -28.471 1.00 94.94 94 TYR A N 1
ATOM 726 C CA . TYR A 1 94 ? 17.318 -5.878 -27.874 1.00 94.94 94 TYR A CA 1
ATOM 727 C C . TYR A 1 94 ? 16.869 -7.018 -28.794 1.00 94.94 94 TYR A C 1
ATOM 729 O O . TYR A 1 94 ? 17.208 -8.178 -28.548 1.00 94.94 94 TYR A O 1
ATOM 737 N N . THR A 1 95 ? 16.173 -6.717 -29.890 1.00 93.56 95 THR A N 1
ATOM 738 C CA . THR A 1 95 ? 15.761 -7.718 -30.888 1.00 93.56 95 THR A CA 1
ATOM 739 C C . THR A 1 95 ? 16.947 -8.536 -31.441 1.00 93.56 95 THR A C 1
ATOM 741 O O . THR A 1 95 ? 16.863 -9.769 -31.440 1.00 93.56 95 THR A O 1
ATOM 744 N N . PRO A 1 96 ? 18.091 -7.932 -31.836 1.00 94.88 96 PRO A N 1
ATOM 745 C CA . PRO A 1 96 ? 19.261 -8.689 -32.289 1.00 94.88 96 PRO A CA 1
ATOM 746 C C . PRO A 1 96 ? 19.830 -9.641 -31.228 1.00 94.88 96 PRO A C 1
ATOM 748 O O . PRO A 1 96 ? 20.253 -10.747 -31.566 1.00 94.88 96 PRO A O 1
ATOM 751 N N . HIS A 1 97 ? 19.813 -9.243 -29.950 1.00 94.44 97 HIS A N 1
ATOM 752 C CA . HIS A 1 97 ? 20.296 -10.074 -28.842 1.00 94.44 97 HIS A CA 1
ATOM 753 C C . HIS A 1 97 ? 19.426 -11.324 -28.669 1.00 94.44 97 HIS A C 1
ATOM 755 O O . HIS A 1 97 ? 19.947 -12.428 -28.503 1.00 94.44 97 HIS A O 1
ATOM 761 N N . ILE A 1 98 ? 18.101 -11.157 -28.743 1.00 92.44 98 ILE A N 1
ATOM 762 C CA . ILE A 1 98 ? 17.137 -12.257 -28.634 1.00 92.44 98 ILE A CA 1
ATOM 763 C C . ILE A 1 98 ? 17.338 -13.251 -29.782 1.00 92.44 98 ILE A C 1
ATOM 765 O O . ILE A 1 98 ? 17.473 -14.448 -29.531 1.00 92.44 98 ILE A O 1
ATOM 769 N N . TYR A 1 99 ? 17.443 -12.772 -31.025 1.00 91.88 99 TYR A N 1
ATOM 770 C CA . TYR A 1 99 ? 17.681 -13.650 -32.174 1.00 91.88 99 TYR A CA 1
ATOM 771 C C . TYR A 1 99 ? 19.041 -14.355 -32.118 1.00 91.88 99 TYR A C 1
ATOM 773 O O . TYR A 1 99 ? 19.145 -15.520 -32.500 1.00 91.88 99 TYR A O 1
ATOM 781 N N . ALA A 1 100 ? 20.092 -13.682 -31.640 1.00 92.50 100 ALA A N 1
ATOM 782 C CA . ALA A 1 100 ? 21.401 -14.306 -31.464 1.00 92.50 100 ALA A CA 1
ATOM 783 C C . ALA A 1 100 ? 21.355 -15.453 -30.441 1.00 92.50 100 ALA A C 1
ATOM 785 O O . ALA A 1 100 ? 21.900 -16.525 -30.708 1.00 92.50 100 ALA A O 1
ATOM 786 N N . ALA A 1 101 ? 20.660 -15.261 -29.315 1.00 91.25 101 ALA A N 1
ATOM 787 C CA . ALA A 1 101 ? 20.469 -16.307 -28.312 1.00 91.25 101 ALA A CA 1
ATOM 788 C C . ALA A 1 101 ? 19.639 -17.482 -28.852 1.00 91.25 101 ALA A C 1
ATOM 790 O O . ALA A 1 101 ? 20.041 -18.630 -28.705 1.00 91.25 101 ALA A O 1
ATOM 791 N N . GLN A 1 102 ? 18.540 -17.212 -29.563 1.00 89.94 102 GLN A N 1
ATOM 792 C CA . GLN A 1 102 ? 17.715 -18.259 -30.182 1.00 89.94 102 GLN A CA 1
ATOM 793 C C . GLN A 1 102 ? 18.506 -19.123 -31.170 1.00 89.94 102 GLN A C 1
ATOM 795 O O . GLN A 1 102 ? 18.378 -20.346 -31.153 1.00 89.94 102 GLN A O 1
ATOM 800 N N . ARG A 1 103 ? 19.365 -18.504 -31.997 1.00 90.12 103 ARG A N 1
ATOM 801 C CA . ARG A 1 103 ? 20.260 -19.240 -32.906 1.00 90.12 103 ARG A CA 1
ATOM 802 C C . ARG A 1 103 ? 21.234 -20.143 -32.153 1.00 90.12 103 ARG A C 1
ATOM 804 O O . ARG A 1 103 ? 21.451 -21.266 -32.593 1.00 90.12 103 ARG A O 1
ATOM 811 N N . ARG A 1 104 ? 21.810 -19.665 -31.043 1.00 87.00 104 ARG A N 1
ATOM 812 C CA . ARG A 1 104 ? 22.708 -20.458 -30.186 1.00 87.00 104 ARG A CA 1
ATOM 813 C C . ARG A 1 104 ? 21.982 -21.657 -29.576 1.00 87.00 104 ARG A C 1
ATOM 815 O O . ARG A 1 104 ? 22.536 -22.748 -29.551 1.00 87.00 104 ARG A O 1
ATOM 822 N N . ASP A 1 105 ? 20.755 -21.447 -29.113 1.00 87.31 105 ASP A N 1
ATOM 823 C CA . ASP A 1 105 ? 19.999 -22.444 -28.351 1.00 87.31 105 ASP A CA 1
ATOM 824 C C . ASP A 1 105 ? 19.211 -23.414 -29.260 1.00 87.31 105 ASP A C 1
ATOM 826 O O . ASP A 1 105 ? 18.523 -24.305 -28.771 1.00 87.31 105 ASP A O 1
ATOM 830 N N . GLY A 1 106 ? 19.287 -23.251 -30.588 1.00 80.56 106 GLY A N 1
ATOM 831 C CA . GLY A 1 106 ? 18.578 -24.094 -31.559 1.00 80.56 106 GLY A CA 1
ATOM 832 C C . GLY A 1 106 ? 17.052 -23.930 -31.539 1.00 80.56 106 GLY A C 1
ATOM 833 O O . GLY A 1 106 ? 16.338 -24.727 -32.147 1.00 80.56 106 GLY A O 1
ATOM 834 N N . ILE A 1 107 ? 16.536 -22.903 -30.856 1.00 73.50 107 ILE A N 1
ATOM 835 C CA . ILE A 1 107 ? 15.101 -22.650 -30.715 1.00 73.50 107 ILE A CA 1
ATOM 836 C C . ILE A 1 107 ? 14.609 -21.942 -31.980 1.00 73.50 107 ILE A C 1
ATOM 838 O O . ILE A 1 107 ? 14.832 -20.745 -32.167 1.00 73.50 107 ILE A O 1
ATOM 842 N N . ARG A 1 108 ? 13.919 -22.684 -32.849 1.00 61.47 108 ARG A N 1
ATOM 843 C CA . ARG A 1 108 ? 13.174 -22.135 -33.990 1.00 61.47 108 ARG A CA 1
ATOM 844 C C . ARG A 1 108 ? 11.721 -21.917 -33.561 1.00 61.47 108 ARG A C 1
ATOM 846 O O . ARG A 1 108 ? 11.089 -22.864 -33.101 1.00 61.47 108 ARG A O 1
ATOM 853 N N . ARG A 1 109 ? 11.223 -20.684 -33.668 1.00 58.66 109 ARG A N 1
ATOM 854 C CA . ARG A 1 109 ? 9.780 -20.398 -33.644 1.00 58.66 109 ARG A CA 1
ATOM 855 C C . ARG A 1 109 ? 9.236 -20.421 -35.060 1.00 58.66 109 ARG A C 1
ATOM 857 O O . ARG A 1 109 ? 9.993 -19.995 -35.961 1.00 58.66 109 ARG A O 1
#